Protein AF-R5DSJ3-F1 (afdb_monomer)

Radius of gyration: 22.57 Å; Cα contacts (8 Å, |Δi|>4): 36; chains: 1; bounding box: 57×26×58 Å

Sequence (118 aa):
MKRKKSPEGFRKKLIAIRLTEPEYEHLAELYENARTGNEGLMICDFMRSQLLYENSESSYKNMINELRKIKTELHQALAYSRSINDADAVKNLTAAVDAADKKVAEMKEVISGWQQQF

pLDDT: mean 81.14, std 12.49, range [38.56, 96.5]

Structure (mmCIF, N/CA/C/O backbone):
data_AF-R5DSJ3-F1
#
_entry.id   AF-R5DSJ3-F1
#
loop_
_atom_site.group_PDB
_atom_site.id
_atom_site.type_symbol
_atom_site.label_atom_id
_atom_site.label_alt_id
_atom_site.label_comp_id
_atom_site.label_asym_id
_atom_site.label_entity_id
_atom_site.label_seq_id
_atom_site.pdbx_PDB_ins_code
_atom_site.Cartn_x
_atom_site.Cartn_y
_atom_site.Cartn_z
_atom_site.occupancy
_atom_site.B_iso_or_equiv
_atom_site.auth_seq_id
_atom_site.auth_comp_id
_atom_site.auth_asym_id
_atom_site.auth_atom_id
_atom_site.pdbx_PDB_model_num
ATOM 1 N N . MET A 1 1 ? -30.207 7.483 6.552 1.00 51.94 1 MET A N 1
ATOM 2 C CA . MET A 1 1 ? -29.301 6.935 5.512 1.00 51.94 1 MET A CA 1
ATOM 3 C C . MET A 1 1 ? -29.722 5.518 5.141 1.00 51.94 1 MET A C 1
ATOM 5 O O . MET A 1 1 ? -30.004 4.733 6.037 1.00 51.94 1 MET A O 1
ATOM 9 N N . LYS A 1 2 ? -29.798 5.178 3.846 1.00 53.44 2 LYS A N 1
ATOM 10 C CA . LYS A 1 2 ? -30.070 3.798 3.402 1.00 53.44 2 LYS A CA 1
ATOM 11 C C . LYS A 1 2 ? -28.763 2.998 3.414 1.00 53.44 2 LYS A C 1
ATOM 13 O O . LYS A 1 2 ? -27.773 3.435 2.837 1.00 53.44 2 LYS A O 1
ATOM 18 N N . ARG A 1 3 ? -28.766 1.837 4.076 1.00 56.25 3 ARG A N 1
ATOM 19 C CA . ARG A 1 3 ? -27.624 0.911 4.158 1.00 56.25 3 ARG A CA 1
ATOM 20 C C . ARG A 1 3 ? -27.188 0.493 2.748 1.00 56.25 3 ARG A C 1
ATOM 22 O O . ARG A 1 3 ? -28.008 -0.043 2.001 1.00 56.25 3 ARG A O 1
ATOM 29 N N . LYS A 1 4 ? -25.921 0.718 2.382 1.00 58.59 4 LYS A N 1
ATOM 30 C CA . LYS A 1 4 ? -2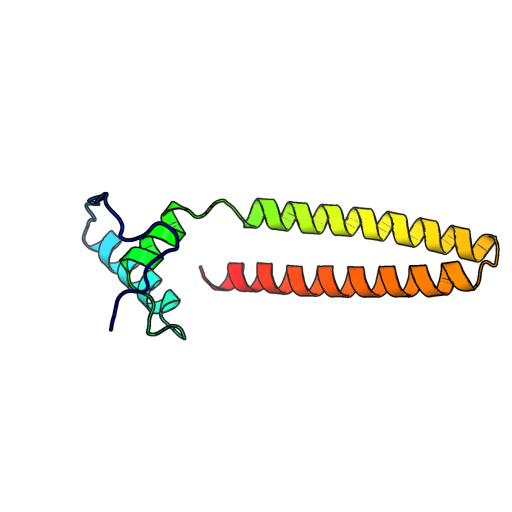5.371 0.194 1.122 1.00 58.59 4 LYS A CA 1
ATOM 31 C C . LYS A 1 4 ? -25.357 -1.336 1.197 1.00 58.59 4 LYS A C 1
ATOM 33 O O . LYS A 1 4 ? -24.847 -1.914 2.154 1.00 58.59 4 LYS A O 1
ATOM 38 N N . LYS A 1 5 ? -25.974 -1.987 0.213 1.00 53.16 5 LYS A N 1
ATOM 39 C CA . LYS A 1 5 ? -26.020 -3.449 0.098 1.00 53.16 5 LYS A CA 1
ATOM 40 C C . LYS A 1 5 ? -24.658 -3.914 -0.426 1.00 53.16 5 LYS A C 1
ATOM 42 O O . LYS A 1 5 ? -24.222 -3.416 -1.461 1.00 53.16 5 LYS A O 1
ATOM 47 N N . SER A 1 6 ? -23.971 -4.811 0.282 1.00 58.09 6 SER A N 1
ATOM 48 C CA . SER A 1 6 ? -22.751 -5.424 -0.255 1.00 58.09 6 SER A CA 1
ATOM 49 C C . SER A 1 6 ? -23.110 -6.381 -1.403 1.00 58.09 6 SER A C 1
ATOM 51 O O . SER A 1 6 ? -24.271 -6.800 -1.490 1.00 58.09 6 SER A O 1
ATOM 53 N N . PRO A 1 7 ? -22.150 -6.761 -2.270 1.00 58.00 7 PRO A N 1
ATOM 54 C CA . PRO A 1 7 ? -22.391 -7.706 -3.368 1.00 58.00 7 PRO A CA 1
ATOM 55 C C . PRO A 1 7 ? -23.032 -9.026 -2.906 1.00 58.00 7 PRO A C 1
ATOM 57 O O . PRO A 1 7 ? -23.857 -9.597 -3.607 1.00 58.00 7 PRO A O 1
ATOM 60 N N . GLU A 1 8 ? -22.735 -9.456 -1.675 1.00 57.12 8 GLU A N 1
ATOM 61 C CA . GLU A 1 8 ? -23.284 -10.670 -1.048 1.00 57.12 8 GLU A CA 1
ATOM 62 C C . GLU A 1 8 ? -24.649 -10.486 -0.346 1.00 57.12 8 GLU A C 1
ATOM 64 O O . GLU A 1 8 ? -25.178 -11.412 0.274 1.00 57.12 8 GLU A O 1
ATOM 69 N N . GLY A 1 9 ? -25.256 -9.299 -0.419 1.00 66.81 9 GLY A N 1
ATOM 70 C CA . GLY A 1 9 ? -26.548 -9.004 0.206 1.00 66.81 9 GLY A CA 1
ATOM 71 C C . GLY A 1 9 ? -26.457 -8.471 1.641 1.00 66.81 9 GLY A C 1
ATOM 72 O O . GLY A 1 9 ? -25.491 -7.822 2.027 1.00 66.81 9 GLY A O 1
ATOM 73 N N . PHE A 1 10 ? -27.517 -8.662 2.434 1.00 66.62 10 PHE A N 1
ATOM 74 C CA . PHE A 1 10 ? -27.535 -8.222 3.835 1.00 66.62 10 PHE A CA 1
ATOM 75 C C . PHE A 1 10 ? -26.822 -9.235 4.732 1.00 66.62 10 PHE A C 1
ATOM 77 O O . PHE A 1 10 ? -26.974 -10.445 4.566 1.00 66.62 10 PHE A O 1
ATOM 84 N N . ARG A 1 11 ? -26.061 -8.733 5.710 1.00 71.56 11 ARG A N 1
ATOM 85 C CA . ARG A 1 11 ? -25.327 -9.562 6.676 1.00 71.56 11 ARG A CA 1
ATOM 86 C C . ARG A 1 11 ? -26.310 -10.404 7.497 1.00 71.56 11 ARG A C 1
ATOM 88 O O . ARG A 1 11 ? -27.238 -9.857 8.083 1.00 71.56 11 ARG A O 1
ATOM 95 N N . LYS A 1 12 ? -26.082 -11.721 7.541 1.00 76.25 12 LYS A N 1
ATOM 96 C CA . LYS A 1 12 ? -26.977 -12.707 8.184 1.00 76.25 12 LYS A CA 1
ATOM 97 C C . LYS A 1 12 ? -26.507 -13.192 9.563 1.00 76.25 12 LYS A C 1
ATOM 99 O O . LYS A 1 12 ? -27.254 -13.887 10.237 1.00 76.25 12 LYS A O 1
ATOM 104 N N . LYS A 1 13 ? -25.273 -12.867 9.969 1.00 78.31 13 LYS A N 1
ATOM 105 C CA . LYS A 1 13 ? -24.672 -13.283 11.248 1.00 78.31 13 LYS A CA 1
ATOM 106 C C . LYS A 1 13 ? -24.382 -12.062 12.119 1.00 78.31 13 LYS A C 1
ATOM 108 O O . LYS A 1 13 ? -23.902 -11.051 11.606 1.00 78.31 13 LYS A O 1
ATOM 113 N N . LEU A 1 14 ? -24.660 -12.184 13.415 1.00 82.31 14 LEU A N 1
ATOM 114 C CA . LEU A 1 14 ? -24.398 -11.168 14.431 1.00 82.31 14 LEU A CA 1
ATOM 115 C C . LEU A 1 14 ? -23.305 -11.682 15.371 1.00 82.31 14 LEU A C 1
ATOM 117 O O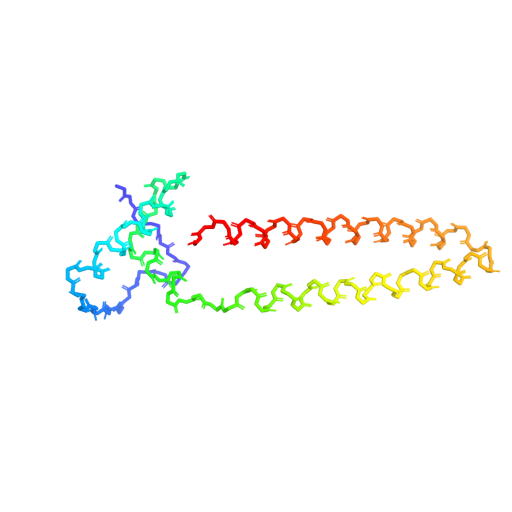 . LEU A 1 14 ? -23.354 -12.832 15.798 1.00 82.31 14 LEU A O 1
ATOM 121 N N . ILE A 1 15 ? -22.317 -10.837 15.656 1.00 81.88 15 ILE A N 1
ATOM 122 C CA . ILE A 1 15 ? -21.243 -11.114 16.613 1.00 81.88 15 ILE A CA 1
ATOM 123 C C . ILE A 1 15 ? -21.393 -10.090 17.730 1.00 81.88 15 ILE A C 1
ATOM 125 O O . ILE A 1 15 ? -21.392 -8.889 17.463 1.00 81.88 15 ILE A O 1
ATOM 129 N N . ALA A 1 16 ? -21.571 -10.568 18.958 1.00 84.62 16 ALA A N 1
ATOM 130 C CA . ALA A 1 16 ? -21.628 -9.724 20.141 1.00 84.62 16 ALA A CA 1
ATOM 131 C C . ALA A 1 16 ? -20.237 -9.649 20.775 1.00 84.62 16 ALA A C 1
ATOM 133 O O . ALA A 1 16 ? -19.593 -10.678 20.973 1.00 84.62 16 ALA A O 1
ATOM 134 N N . ILE A 1 17 ? -19.796 -8.436 21.096 1.00 83.06 17 ILE A N 1
ATOM 135 C CA . ILE A 1 17 ? -18.526 -8.163 21.771 1.00 83.06 17 ILE A CA 1
ATOM 136 C C . ILE A 1 17 ? -18.873 -7.431 23.064 1.00 83.06 17 ILE A C 1
ATOM 138 O O . ILE A 1 17 ? -19.679 -6.501 23.047 1.00 83.06 17 ILE A O 1
ATOM 142 N N . ARG A 1 18 ? -18.314 -7.886 24.185 1.00 91.31 18 ARG A N 1
ATOM 143 C CA . ARG A 1 18 ? -18.422 -7.191 25.471 1.00 91.31 18 ARG A CA 1
ATOM 144 C C . ARG A 1 18 ? -17.157 -6.376 25.660 1.00 91.31 18 ARG A C 1
ATOM 146 O O . ARG A 1 18 ? -16.074 -6.923 25.489 1.00 91.31 18 ARG A O 1
ATOM 153 N N . LEU A 1 19 ? -17.328 -5.108 25.996 1.00 91.12 19 LEU A N 1
ATOM 154 C CA . LEU A 1 19 ? -16.248 -4.171 26.265 1.00 91.12 19 LEU A CA 1
ATOM 155 C C . LEU A 1 19 ? -16.424 -3.642 27.684 1.00 91.12 19 LEU A C 1
ATOM 157 O O . LEU A 1 19 ? -17.553 -3.462 28.152 1.00 91.12 19 LEU A O 1
ATOM 161 N N . THR A 1 20 ? -15.309 -3.414 28.356 1.00 96.50 20 THR A N 1
ATOM 162 C CA . THR A 1 20 ? -15.244 -2.561 29.540 1.00 96.50 20 THR A CA 1
ATOM 163 C C . THR A 1 20 ? -15.417 -1.095 29.136 1.00 96.50 20 THR A C 1
ATOM 165 O O . THR A 1 20 ? -15.336 -0.743 27.959 1.00 96.50 20 THR A O 1
ATOM 168 N N . GLU A 1 21 ? -15.670 -0.229 30.113 1.00 95.12 21 GLU A N 1
ATOM 169 C CA . GLU A 1 21 ? -15.861 1.205 29.873 1.00 95.12 21 GLU A CA 1
ATOM 170 C C . GLU A 1 21 ? -14.640 1.861 29.186 1.00 95.12 21 GLU A C 1
ATOM 172 O O . GLU A 1 21 ? -14.840 2.474 28.137 1.00 95.12 21 GLU A O 1
ATOM 177 N N . PRO A 1 22 ? -13.378 1.617 29.612 1.00 95.75 22 PRO A N 1
ATOM 178 C CA . PRO A 1 22 ? -12.207 2.172 28.922 1.00 95.75 22 PRO A CA 1
ATOM 179 C C . PRO A 1 22 ? -12.021 1.641 27.493 1.00 95.75 22 PRO A C 1
ATOM 181 O O . PRO A 1 22 ? -11.612 2.373 26.594 1.00 95.75 22 PRO A O 1
ATOM 184 N N . GLU A 1 23 ? -12.328 0.363 27.251 1.00 91.88 23 GLU A N 1
ATOM 185 C CA . GLU A 1 23 ? -12.235 -0.230 25.909 1.00 91.88 23 GLU A CA 1
ATOM 186 C C . GLU A 1 23 ? -13.279 0.364 24.957 1.00 91.88 23 GLU A C 1
ATOM 188 O O . GLU A 1 23 ? -13.012 0.538 23.766 1.00 91.88 23 GLU A O 1
ATOM 193 N N . TYR A 1 24 ? -14.469 0.682 25.473 1.00 93.12 24 TYR A N 1
ATOM 194 C CA . TYR A 1 24 ? -15.508 1.348 24.701 1.00 93.12 24 TYR A CA 1
ATOM 195 C C . TYR A 1 24 ? -15.123 2.789 24.354 1.00 93.12 24 TYR A C 1
ATOM 197 O O . TYR A 1 24 ? -15.289 3.192 23.203 1.00 93.12 24 TYR A O 1
ATOM 205 N N . GLU A 1 25 ? -14.590 3.547 25.315 1.00 94.88 25 GLU A N 1
ATOM 206 C CA . GLU A 1 25 ? -14.120 4.918 25.085 1.00 94.88 25 GLU A CA 1
ATOM 207 C C . GLU A 1 25 ? -13.029 4.960 24.012 1.00 94.88 25 GLU A C 1
ATOM 209 O O . GLU A 1 25 ? -13.136 5.718 23.046 1.00 94.88 25 GLU A O 1
ATOM 214 N N . HIS A 1 26 ? -12.039 4.072 24.119 1.00 91.75 26 HIS A N 1
ATOM 215 C CA . HIS A 1 26 ? -10.975 3.972 23.126 1.00 91.75 26 HIS A CA 1
ATOM 216 C C . HIS A 1 26 ? -11.510 3.586 21.737 1.00 91.75 26 HIS A C 1
ATOM 218 O O . HIS A 1 26 ? -11.122 4.169 20.723 1.00 91.75 26 HIS A O 1
ATOM 224 N N . LEU A 1 27 ? -12.456 2.641 21.667 1.00 90.88 27 LEU A N 1
ATOM 225 C CA . LEU A 1 27 ? -13.100 2.280 20.405 1.00 90.88 27 LEU A CA 1
ATOM 226 C C . LEU A 1 27 ? -13.866 3.461 19.786 1.00 90.88 27 LEU A C 1
ATOM 228 O O . LEU A 1 27 ? -13.845 3.631 18.564 1.00 90.88 27 LEU A O 1
ATOM 232 N N . ALA A 1 28 ? -14.561 4.249 20.607 1.00 91.00 28 ALA A N 1
ATOM 233 C CA . ALA A 1 28 ? -15.318 5.408 20.152 1.00 91.00 28 ALA A CA 1
ATOM 234 C C . ALA A 1 28 ? -14.394 6.482 19.559 1.00 91.00 28 ALA A C 1
ATOM 236 O O . ALA A 1 28 ? -14.693 7.011 18.488 1.00 91.00 28 ALA A O 1
ATOM 237 N N . GLU A 1 29 ? -13.251 6.740 20.195 1.00 93.31 29 GLU A N 1
ATOM 238 C CA . GLU A 1 29 ? -12.227 7.658 19.685 1.00 93.31 29 GLU A CA 1
ATOM 239 C 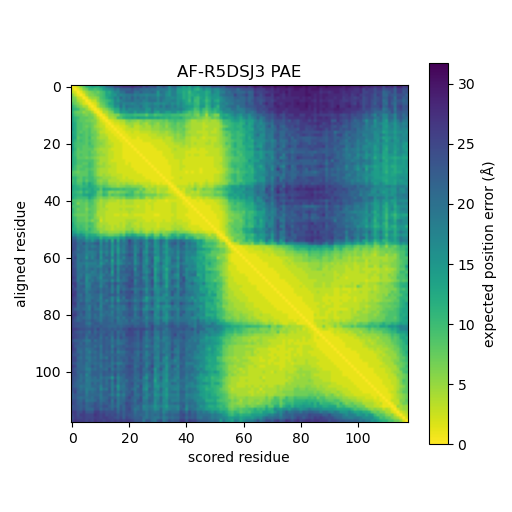C . GLU A 1 29 ? -11.681 7.198 18.323 1.00 93.31 29 GLU A C 1
ATOM 241 O O . GLU A 1 29 ? -11.703 7.958 17.351 1.00 93.31 29 GLU A O 1
ATOM 246 N N . LEU A 1 30 ? -11.277 5.927 18.213 1.00 89.94 30 LEU A N 1
ATOM 247 C CA . LEU A 1 30 ? -10.788 5.352 16.954 1.00 89.94 30 LEU A CA 1
ATOM 248 C C . LEU A 1 30 ? -11.833 5.437 15.832 1.00 89.94 30 LEU A C 1
ATOM 250 O O . LEU A 1 30 ? -11.500 5.716 14.677 1.00 89.94 30 LEU A O 1
ATOM 254 N N . TYR A 1 31 ? -13.104 5.206 16.163 1.00 91.50 31 TYR A N 1
ATOM 255 C CA . TYR A 1 31 ? -14.195 5.306 15.203 1.00 91.50 31 TYR A CA 1
ATOM 256 C C . TYR A 1 31 ? -14.430 6.746 14.731 1.00 91.50 31 TYR A C 1
ATOM 258 O O . TYR A 1 31 ? -14.584 6.957 13.527 1.00 91.50 31 TYR A O 1
ATOM 266 N N . GLU A 1 32 ? -14.435 7.737 15.626 1.00 90.50 32 GLU A N 1
ATOM 267 C CA . GLU A 1 32 ? -14.614 9.142 15.230 1.00 90.50 32 GLU A CA 1
ATOM 268 C C . GLU A 1 32 ? -13.439 9.652 14.387 1.00 90.50 32 GLU A C 1
ATOM 270 O O . GLU A 1 32 ? -13.650 10.316 13.365 1.00 90.50 32 GLU A O 1
ATOM 275 N N . ASN A 1 33 ? -12.212 9.248 14.723 1.00 87.75 33 ASN A N 1
ATOM 276 C CA . ASN A 1 33 ? -11.039 9.534 13.898 1.00 87.75 33 ASN A CA 1
ATOM 277 C C . ASN A 1 33 ? -11.208 8.956 12.482 1.00 87.75 33 ASN A C 1
ATOM 279 O O . ASN A 1 33 ? -11.031 9.670 11.496 1.00 87.75 33 ASN A O 1
ATOM 283 N N . ALA A 1 34 ? -11.654 7.702 12.358 1.00 83.50 34 ALA A N 1
ATOM 284 C CA . ALA A 1 34 ? -11.904 7.065 11.062 1.00 83.50 34 ALA A CA 1
ATOM 285 C C . ALA A 1 34 ? -13.112 7.645 10.297 1.00 83.50 34 ALA A C 1
ATOM 287 O O . ALA A 1 34 ? -13.173 7.561 9.066 1.00 83.50 34 ALA A O 1
ATOM 288 N N . ARG A 1 35 ? -14.092 8.218 11.005 1.00 86.12 35 ARG A N 1
ATOM 289 C CA . ARG A 1 35 ? -15.271 8.870 10.414 1.00 86.12 35 ARG A CA 1
ATOM 290 C C . ARG A 1 35 ? -14.949 10.261 9.868 1.00 86.12 35 ARG A C 1
ATOM 292 O O . ARG A 1 35 ? -15.694 10.771 9.028 1.00 86.12 35 ARG A O 1
ATOM 299 N N . THR A 1 36 ? -13.846 10.868 10.299 1.00 83.31 36 THR A N 1
ATOM 300 C CA . THR A 1 36 ? -13.404 12.180 9.816 1.00 83.31 36 THR A CA 1
ATOM 301 C C . THR A 1 36 ? -13.146 12.123 8.305 1.00 83.31 36 THR A C 1
ATOM 303 O O . THR A 1 36 ? -12.303 11.373 7.825 1.00 83.31 36 THR A O 1
ATOM 306 N N . GLY A 1 37 ? -13.925 12.881 7.524 1.00 74.81 37 GLY A N 1
ATOM 307 C CA . GLY A 1 37 ? -13.893 12.839 6.053 1.00 74.81 37 GLY A CA 1
ATOM 308 C C . GLY A 1 37 ? -14.732 11.723 5.406 1.00 74.81 37 GLY A C 1
ATOM 309 O O . GLY A 1 37 ? -14.791 11.641 4.180 1.00 74.81 37 GLY A O 1
ATOM 310 N N . ASN A 1 38 ? -15.425 10.891 6.195 1.00 77.69 38 ASN A N 1
ATOM 311 C CA . ASN A 1 38 ? -16.328 9.838 5.725 1.00 77.69 38 ASN A CA 1
ATOM 312 C C . ASN A 1 38 ? -17.595 9.750 6.597 1.00 77.69 38 ASN A C 1
ATOM 314 O O . ASN A 1 38 ? -17.822 8.780 7.322 1.00 77.69 38 ASN A O 1
ATOM 318 N N . GLU A 1 39 ? -18.4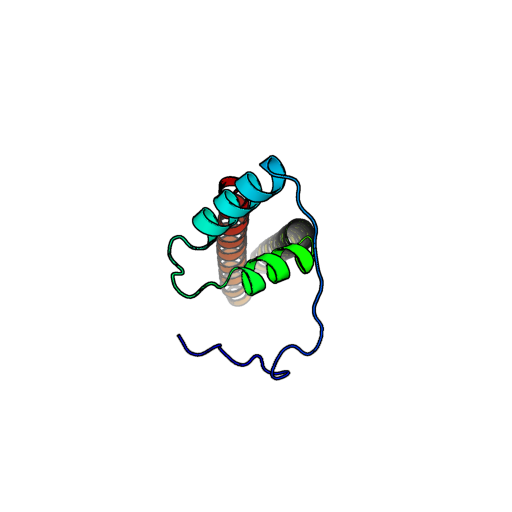67 10.757 6.488 1.00 78.44 39 GLU A N 1
ATOM 319 C CA . GLU A 1 39 ? -19.699 10.873 7.291 1.00 78.44 39 GLU A CA 1
ATOM 320 C C . GLU A 1 39 ? -20.673 9.686 7.148 1.00 78.44 39 GLU A C 1
ATOM 322 O O . GLU A 1 39 ? -21.559 9.504 7.982 1.00 78.44 39 GLU A O 1
ATOM 327 N N . GLY A 1 40 ? -20.529 8.872 6.097 1.00 81.25 40 GLY A N 1
ATOM 328 C CA . GLY A 1 40 ? -21.347 7.682 5.853 1.00 81.25 40 GLY A CA 1
ATOM 329 C C . GLY A 1 40 ? -20.799 6.380 6.434 1.00 81.25 40 GLY A C 1
ATOM 330 O O . GLY A 1 40 ? -21.442 5.340 6.253 1.00 81.25 40 GLY A O 1
ATOM 331 N N . LEU A 1 41 ? -19.634 6.404 7.087 1.00 83.06 41 LEU A N 1
ATOM 332 C CA . LEU A 1 41 ? -19.056 5.227 7.729 1.00 83.06 41 LEU A CA 1
ATOM 333 C C . LEU A 1 41 ? -19.925 4.813 8.921 1.00 83.06 41 LEU A C 1
ATOM 335 O O . LEU A 1 41 ? -20.160 5.603 9.825 1.00 83.06 41 LEU A O 1
ATOM 339 N N . MET A 1 42 ? -20.408 3.570 8.928 1.00 86.56 42 MET A N 1
ATOM 340 C CA . MET A 1 42 ? -21.112 3.000 10.079 1.00 86.56 42 MET A CA 1
ATOM 341 C C . MET A 1 42 ? -20.126 2.263 10.988 1.00 86.56 42 MET A C 1
ATOM 343 O O . MET A 1 42 ? -19.252 1.546 10.498 1.00 86.56 42 MET A O 1
ATOM 347 N N . ILE A 1 43 ? -20.343 2.312 12.305 1.00 86.12 43 ILE A N 1
ATOM 348 C CA . ILE A 1 43 ? -19.515 1.594 13.294 1.00 86.12 43 ILE A CA 1
ATOM 349 C C . ILE A 1 43 ? -19.389 0.092 12.999 1.00 86.12 43 ILE A C 1
ATOM 351 O O . ILE A 1 43 ? -18.328 -0.498 13.162 1.00 86.12 43 ILE A O 1
ATOM 355 N N . CYS A 1 44 ? -20.440 -0.543 12.468 1.00 82.50 44 CYS A N 1
ATOM 356 C CA . CYS A 1 44 ? -20.391 -1.959 12.100 1.00 82.50 44 CYS A CA 1
ATOM 357 C C . CYS A 1 44 ? -19.487 -2.255 10.894 1.00 82.50 44 CYS A C 1
ATOM 359 O O . CYS A 1 44 ? -19.073 -3.399 10.709 1.00 82.50 44 CYS A O 1
ATOM 361 N N . ASP A 1 45 ? -19.252 -1.269 10.031 1.00 80.81 45 ASP A N 1
ATOM 362 C CA . ASP A 1 45 ? -18.349 -1.396 8.886 1.00 80.81 45 ASP A CA 1
ATOM 363 C C . ASP A 1 45 ? -16.909 -1.157 9.321 1.00 80.81 45 ASP A C 1
ATOM 365 O O . ASP A 1 45 ? -16.043 -1.947 8.956 1.00 80.81 45 ASP A O 1
ATOM 369 N N . PHE A 1 46 ? -16.694 -0.164 10.186 1.00 86.31 46 PHE A N 1
ATOM 370 C CA . PHE A 1 46 ? -15.419 0.073 10.857 1.00 86.31 46 PHE A CA 1
ATOM 371 C C . PHE A 1 46 ? -14.950 -1.154 11.656 1.00 86.31 46 PHE A C 1
ATOM 373 O O . PHE A 1 46 ? -13.881 -1.694 11.399 1.00 86.31 46 PHE A O 1
ATOM 380 N N . MET A 1 47 ? -15.783 -1.691 12.552 1.00 85.94 47 MET A N 1
ATOM 381 C CA . MET A 1 47 ? -15.440 -2.891 13.333 1.00 85.94 47 MET A CA 1
ATOM 382 C C . MET A 1 47 ? -15.077 -4.078 12.440 1.00 85.94 47 MET A C 1
ATOM 384 O O . MET A 1 47 ? -14.162 -4.844 12.731 1.00 85.94 47 MET A O 1
ATOM 388 N N . ARG A 1 48 ? -15.786 -4.231 11.318 1.00 79.81 48 ARG A N 1
ATOM 389 C CA . ARG A 1 48 ? -15.499 -5.294 10.359 1.00 79.81 48 ARG A CA 1
ATOM 390 C C . ARG A 1 48 ? -14.166 -5.070 9.650 1.00 79.81 48 ARG A C 1
ATOM 392 O O . ARG A 1 48 ? -13.470 -6.056 9.440 1.00 79.81 48 ARG A O 1
ATOM 399 N N . SER A 1 49 ? -13.822 -3.839 9.268 1.00 77.56 49 SER A N 1
ATOM 400 C CA . SER A 1 49 ? -12.529 -3.568 8.632 1.00 77.56 49 SER A CA 1
ATOM 401 C C . SER A 1 49 ? -11.371 -3.844 9.579 1.00 77.56 49 SER A C 1
ATOM 403 O O . SER A 1 49 ? -10.374 -4.373 9.120 1.00 77.56 49 SER A O 1
ATOM 405 N N . GLN A 1 50 ? -11.526 -3.567 10.879 1.00 79.94 50 GLN A N 1
ATOM 406 C CA . GLN A 1 50 ? -10.511 -3.906 11.882 1.00 79.94 50 GLN A CA 1
ATOM 407 C C . GLN A 1 50 ? -10.380 -5.426 12.079 1.00 79.94 50 GLN A C 1
ATOM 409 O O . GLN A 1 50 ? -9.278 -5.956 12.120 1.00 79.94 50 GLN A O 1
ATOM 414 N N . LEU A 1 51 ? -11.499 -6.160 12.137 1.00 77.31 51 LEU A N 1
ATOM 415 C CA . LEU A 1 51 ? -11.487 -7.624 12.301 1.00 77.31 51 LEU A CA 1
ATOM 416 C C . LEU A 1 51 ? -10.994 -8.382 11.061 1.00 77.31 51 LEU A C 1
ATOM 418 O O . LEU A 1 51 ? -10.455 -9.477 11.182 1.00 77.31 51 LEU A O 1
ATOM 422 N N . LEU A 1 52 ? -11.238 -7.830 9.872 1.00 71.12 52 LEU A N 1
ATOM 423 C CA . LEU A 1 52 ? -10.770 -8.367 8.593 1.00 71.12 52 LEU A CA 1
ATOM 424 C C . LEU A 1 52 ? -9.487 -7.684 8.121 1.00 71.12 52 LEU A C 1
ATOM 426 O O . LEU A 1 52 ? -9.121 -7.837 6.955 1.00 71.12 52 LEU A O 1
ATOM 430 N N . TYR A 1 53 ? -8.837 -6.909 8.990 1.00 65.25 53 TYR A N 1
ATOM 431 C CA . TYR A 1 53 ? -7.556 -6.307 8.682 1.00 65.25 53 TYR A CA 1
ATOM 432 C C . TYR A 1 53 ? -6.524 -7.429 8.577 1.00 65.25 53 TYR A C 1
ATOM 434 O O . TYR A 1 53 ? -5.919 -7.859 9.557 1.00 65.25 53 TYR A O 1
ATOM 442 N N . GLU A 1 54 ? -6.345 -7.954 7.370 1.00 61.88 54 GLU A N 1
ATOM 443 C CA . GLU A 1 54 ? -5.130 -8.678 7.039 1.00 61.88 54 GLU A CA 1
ATOM 444 C C . GLU A 1 54 ? -3.980 -7.681 7.134 1.00 61.88 54 GLU A C 1
ATOM 446 O O . GLU A 1 54 ? -4.148 -6.525 6.745 1.00 61.88 54 GLU A O 1
ATOM 451 N N . ASN A 1 55 ? -2.838 -8.116 7.676 1.00 63.84 55 ASN A N 1
ATOM 452 C CA . ASN A 1 55 ? -1.656 -7.283 7.890 1.00 63.84 55 ASN A CA 1
ATOM 453 C C . ASN A 1 55 ? -1.081 -6.812 6.540 1.00 63.84 55 ASN A C 1
ATOM 455 O O . ASN A 1 55 ? -0.086 -7.331 6.021 1.00 63.84 55 ASN A O 1
ATOM 459 N N . SER A 1 56 ? -1.767 -5.836 5.953 1.00 64.81 56 SER A N 1
ATOM 460 C CA . SER A 1 56 ? -1.512 -5.250 4.650 1.00 64.81 56 SER A CA 1
ATOM 461 C C . SER A 1 56 ? -0.152 -4.581 4.653 1.00 64.81 56 SER A C 1
ATOM 463 O O . SER A 1 56 ? 0.505 -4.572 3.625 1.00 64.81 56 SER A O 1
ATOM 465 N N . GLU A 1 57 ? 0.344 -4.138 5.808 1.00 68.56 57 GLU A N 1
ATOM 466 C CA . GLU A 1 57 ? 1.682 -3.585 5.948 1.00 68.56 57 GLU A CA 1
ATOM 467 C C . GLU A 1 57 ? 2.764 -4.596 5.540 1.00 68.56 57 GLU A C 1
ATOM 469 O O . GLU A 1 57 ? 3.674 -4.247 4.790 1.00 68.56 57 GLU A O 1
ATOM 474 N N . SER A 1 58 ? 2.660 -5.863 5.961 1.00 73.94 58 SER A N 1
ATOM 475 C CA . SER A 1 58 ? 3.603 -6.911 5.537 1.00 73.94 58 SER A CA 1
ATOM 476 C C . SER A 1 58 ? 3.512 -7.166 4.029 1.00 73.94 58 SER A C 1
ATOM 478 O O . SER A 1 58 ? 4.536 -7.215 3.344 1.00 73.94 58 SER A O 1
ATOM 480 N N . SER A 1 59 ? 2.291 -7.240 3.494 1.00 73.94 59 SER A N 1
ATOM 481 C CA . SER A 1 59 ? 2.046 -7.424 2.058 1.00 73.94 59 SER A CA 1
ATOM 482 C C . SER A 1 59 ? 2.582 -6.250 1.222 1.00 73.94 59 SER A C 1
ATOM 484 O O . SER A 1 59 ? 3.283 -6.452 0.232 1.00 73.94 59 SER A O 1
ATOM 486 N N . TYR A 1 60 ? 2.363 -5.012 1.667 1.00 76.69 60 TYR A N 1
ATOM 487 C CA . TYR A 1 60 ? 2.857 -3.793 1.026 1.00 76.69 60 TYR A CA 1
ATOM 488 C C . TYR A 1 60 ? 4.378 -3.665 1.127 1.00 76.69 60 TYR A C 1
ATOM 490 O O . TYR A 1 60 ? 5.026 -3.318 0.137 1.00 76.69 60 TYR A O 1
ATOM 498 N N . LYS A 1 61 ? 4.981 -3.998 2.277 1.00 80.06 61 LYS A N 1
ATOM 499 C CA . LYS A 1 61 ? 6.445 -4.075 2.424 1.00 80.06 61 LYS A CA 1
ATOM 500 C C . LYS A 1 61 ? 7.041 -5.096 1.454 1.00 80.06 61 LYS A C 1
ATOM 502 O O . LYS A 1 61 ? 8.057 -4.805 0.821 1.00 80.06 61 LYS A O 1
ATOM 507 N N . ASN A 1 62 ? 6.391 -6.248 1.284 1.00 83.75 62 ASN A N 1
ATOM 508 C CA . ASN A 1 62 ? 6.805 -7.255 0.309 1.00 83.75 62 ASN A CA 1
ATOM 509 C C . ASN A 1 62 ? 6.688 -6.734 -1.129 1.00 83.75 62 ASN A C 1
ATOM 511 O O . ASN A 1 62 ? 7.652 -6.848 -1.880 1.00 83.75 62 ASN A O 1
ATOM 515 N N . MET A 1 63 ? 5.585 -6.075 -1.498 1.00 81.94 63 MET A N 1
ATOM 516 C CA . MET A 1 63 ? 5.440 -5.464 -2.828 1.00 81.94 63 MET A CA 1
ATOM 517 C C . MET A 1 63 ? 6.504 -4.392 -3.107 1.00 81.94 63 MET A C 1
ATOM 519 O O . MET A 1 63 ? 7.055 -4.353 -4.205 1.00 81.94 63 MET A O 1
ATOM 523 N N . ILE A 1 64 ? 6.851 -3.552 -2.124 1.00 84.06 64 ILE A N 1
ATOM 524 C CA . ILE A 1 64 ? 7.943 -2.574 -2.272 1.00 84.06 64 ILE A CA 1
ATOM 525 C C . ILE A 1 64 ? 9.282 -3.281 -2.501 1.00 84.06 64 ILE A C 1
ATOM 527 O O . ILE A 1 64 ? 10.088 -2.823 -3.313 1.00 84.06 64 ILE A O 1
ATOM 531 N N . ASN A 1 65 ? 9.542 -4.384 -1.797 1.00 87.56 65 ASN A N 1
ATOM 532 C CA . ASN A 1 65 ? 10.766 -5.156 -1.988 1.00 87.56 65 ASN A CA 1
ATOM 533 C C . ASN A 1 65 ? 10.823 -5.806 -3.377 1.00 87.56 65 ASN A C 1
ATOM 535 O O . ASN A 1 65 ? 11.873 -5.746 -4.014 1.00 87.56 65 ASN A O 1
ATOM 539 N N . GLU A 1 66 ? 9.715 -6.354 -3.878 1.00 88.69 66 GLU A N 1
ATOM 540 C CA . GLU A 1 66 ? 9.636 -6.874 -5.250 1.00 88.69 66 GLU A CA 1
ATOM 541 C C . GLU A 1 66 ? 9.851 -5.764 -6.292 1.00 88.69 66 GLU A C 1
ATOM 543 O O . GLU A 1 66 ? 10.667 -5.920 -7.199 1.00 88.69 66 GLU A O 1
ATOM 548 N N . LEU A 1 67 ? 9.236 -4.588 -6.117 1.00 87.62 67 LEU A N 1
ATOM 549 C CA . LEU A 1 67 ? 9.475 -3.435 -6.995 1.00 87.62 67 LEU A CA 1
ATOM 550 C C . LEU A 1 67 ? 10.941 -2.979 -6.991 1.00 87.62 67 LEU A C 1
ATOM 552 O O . LEU A 1 67 ? 11.471 -2.602 -8.036 1.00 87.62 67 LEU A O 1
ATOM 556 N N . ARG A 1 68 ? 11.625 -3.040 -5.840 1.00 86.12 68 ARG A N 1
ATOM 557 C CA . ARG A 1 68 ? 13.066 -2.748 -5.756 1.00 86.12 68 ARG A CA 1
ATOM 558 C C . ARG A 1 68 ? 13.901 -3.755 -6.545 1.00 86.12 68 ARG A C 1
ATOM 560 O O . ARG A 1 68 ? 14.831 -3.326 -7.222 1.00 86.12 68 ARG A O 1
ATOM 567 N N . LYS A 1 69 ? 13.569 -5.051 -6.493 1.00 91.50 69 LYS A N 1
ATOM 568 C CA . LYS A 1 69 ? 14.255 -6.086 -7.289 1.00 91.50 69 LYS A CA 1
ATOM 569 C C . LYS A 1 69 ? 14.084 -5.829 -8.785 1.00 91.50 69 LYS A C 1
ATOM 571 O O . LYS A 1 69 ? 15.082 -5.736 -9.495 1.00 91.50 69 LYS A O 1
ATOM 576 N N . ILE A 1 70 ? 12.846 -5.591 -9.229 1.00 88.44 70 ILE A N 1
ATOM 577 C CA . ILE A 1 70 ? 12.533 -5.260 -10.629 1.00 88.44 70 ILE A CA 1
ATOM 578 C C . ILE A 1 70 ? 13.317 -4.021 -11.074 1.00 88.44 70 ILE A C 1
ATOM 580 O O . ILE A 1 70 ? 13.918 -4.016 -12.145 1.00 88.44 70 ILE A O 1
ATOM 584 N N . LYS A 1 71 ? 13.383 -2.977 -10.239 1.00 86.25 71 LYS A N 1
ATOM 585 C CA . LYS A 1 71 ? 14.190 -1.783 -10.524 1.00 86.25 71 LYS A CA 1
ATOM 586 C C . LYS A 1 71 ? 15.674 -2.126 -10.719 1.00 86.25 71 LYS A C 1
ATOM 588 O O . LYS A 1 71 ? 16.300 -1.610 -11.645 1.00 86.25 71 LYS A O 1
ATOM 593 N N . THR A 1 72 ? 16.249 -2.969 -9.861 1.00 90.19 72 THR A N 1
ATOM 594 C CA . THR A 1 72 ? 17.648 -3.406 -9.995 1.00 90.19 72 THR A CA 1
ATOM 595 C C . THR A 1 72 ? 17.881 -4.139 -11.316 1.00 90.19 72 THR A C 1
ATOM 597 O O . THR A 1 72 ? 18.849 -3.828 -12.011 1.00 90.19 72 THR A O 1
ATOM 600 N N . GLU A 1 73 ? 16.982 -5.044 -11.696 1.00 92.38 73 GLU A N 1
ATOM 601 C CA . GLU A 1 73 ? 17.050 -5.769 -12.971 1.00 92.38 73 GLU A CA 1
ATOM 602 C C . GLU A 1 73 ? 16.921 -4.824 -14.177 1.00 92.38 73 GLU A C 1
ATOM 604 O O . GLU A 1 73 ? 17.713 -4.908 -15.116 1.00 92.38 73 GLU A O 1
ATOM 609 N N . LEU A 1 74 ? 16.002 -3.852 -14.127 1.00 89.69 74 LEU A N 1
ATOM 610 C CA . LEU A 1 74 ? 15.850 -2.833 -15.173 1.00 89.69 74 LEU A CA 1
ATOM 611 C C . LEU A 1 74 ? 17.106 -1.966 -15.329 1.00 89.69 74 LEU A C 1
ATOM 613 O O . LEU A 1 74 ? 17.516 -1.672 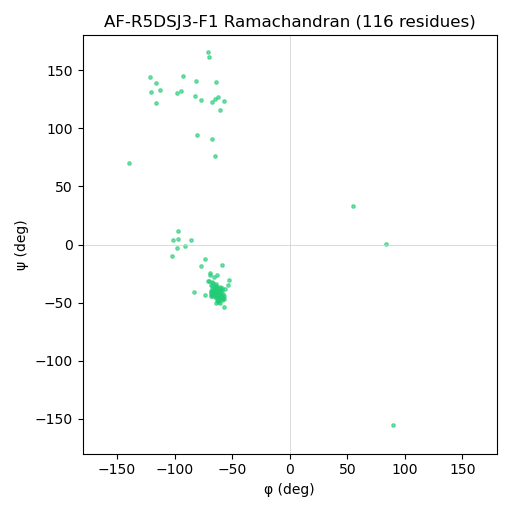-16.452 1.00 89.69 74 LEU A O 1
ATOM 617 N N . HIS A 1 75 ? 17.759 -1.583 -14.227 1.00 89.56 75 HIS A N 1
ATOM 618 C CA . HIS A 1 75 ? 19.026 -0.850 -14.289 1.00 89.56 75 HIS A CA 1
ATOM 619 C C . HIS A 1 75 ? 20.156 -1.676 -14.910 1.00 89.56 75 HIS A C 1
ATOM 621 O O . HIS A 1 75 ? 20.949 -1.132 -15.682 1.00 89.56 75 HIS A O 1
ATOM 627 N N . GLN A 1 76 ? 20.227 -2.974 -14.607 1.00 92.00 76 GLN A N 1
ATOM 628 C CA . GLN A 1 76 ? 21.199 -3.880 -15.225 1.00 92.00 76 GLN A CA 1
ATOM 629 C C . GLN A 1 76 ? 20.935 -4.029 -16.730 1.00 92.00 76 GLN A C 1
ATOM 631 O O . GLN A 1 76 ? 21.861 -3.881 -17.532 1.00 92.00 76 GLN A O 1
ATOM 636 N N . ALA A 1 77 ? 19.675 -4.223 -17.128 1.00 89.75 77 ALA A N 1
ATOM 637 C CA . ALA A 1 77 ? 19.272 -4.287 -18.532 1.00 89.75 77 ALA A CA 1
ATOM 638 C C . ALA A 1 77 ? 19.579 -2.979 -19.283 1.00 89.75 77 ALA A C 1
ATOM 640 O O . ALA A 1 77 ? 20.037 -3.007 -20.428 1.00 89.75 77 ALA A O 1
ATOM 641 N N . LEU A 1 78 ? 19.385 -1.825 -18.637 1.00 90.25 78 LEU A N 1
ATOM 642 C CA . LEU A 1 78 ? 19.704 -0.517 -19.208 1.00 90.25 78 LEU A CA 1
ATOM 643 C C . LEU A 1 78 ? 21.215 -0.344 -19.413 1.00 90.25 78 LEU A C 1
ATOM 645 O O . LEU A 1 78 ? 21.638 0.139 -20.463 1.00 90.25 78 LEU A O 1
ATOM 649 N N . ALA A 1 79 ? 22.033 -0.749 -18.437 1.00 90.62 79 ALA A N 1
ATOM 650 C CA . ALA A 1 79 ? 23.491 -0.709 -18.553 1.00 90.62 79 ALA A CA 1
ATOM 651 C C . ALA A 1 79 ? 23.988 -1.592 -19.708 1.00 90.62 79 ALA A C 1
ATOM 653 O O . ALA A 1 79 ? 24.824 -1.157 -20.502 1.00 90.62 79 ALA A O 1
ATOM 654 N N . TYR A 1 80 ? 23.416 -2.790 -19.848 1.00 92.56 80 TYR A N 1
ATOM 655 C CA . TYR A 1 80 ? 23.704 -3.676 -20.971 1.00 92.56 80 TYR A CA 1
ATOM 656 C C . TYR A 1 80 ? 23.284 -3.057 -22.310 1.00 92.56 80 TYR A C 1
ATOM 658 O O . TYR A 1 80 ? 24.101 -2.977 -23.225 1.00 92.56 80 TYR A O 1
ATOM 666 N N . SER A 1 81 ? 22.065 -2.520 -22.404 1.00 91.19 81 SER A N 1
ATOM 667 C CA . SER A 1 81 ? 21.547 -1.880 -23.624 1.00 91.19 81 SER A CA 1
ATOM 668 C C . SER A 1 81 ? 22.421 -0.705 -24.077 1.00 91.19 81 SER A C 1
ATOM 670 O O . SER A 1 81 ? 22.682 -0.538 -25.266 1.00 91.19 81 SER A O 1
ATOM 672 N N . ARG A 1 82 ? 22.962 0.066 -23.122 1.00 89.12 82 ARG A N 1
ATOM 673 C CA . ARG A 1 82 ? 23.955 1.117 -23.400 1.00 89.12 82 ARG A CA 1
ATOM 674 C C . ARG A 1 82 ? 25.266 0.553 -23.948 1.00 89.12 82 ARG A C 1
ATOM 676 O O . ARG A 1 82 ? 25.823 1.143 -24.863 1.00 89.12 82 ARG A O 1
ATOM 683 N N . SER A 1 83 ? 25.747 -0.578 -23.427 1.00 92.31 83 SER A N 1
ATOM 684 C CA . SER A 1 83 ? 26.986 -1.208 -23.916 1.00 92.31 83 SER A CA 1
ATOM 685 C C . SER A 1 83 ? 26.883 -1.723 -25.354 1.00 92.31 83 SER A C 1
ATOM 687 O O . SER A 1 83 ? 27.885 -1.732 -26.065 1.00 92.31 83 SER A O 1
ATOM 689 N N . ILE A 1 84 ? 25.677 -2.095 -25.795 1.00 93.94 84 ILE A N 1
ATOM 690 C CA . ILE A 1 84 ? 25.410 -2.557 -27.165 1.00 93.94 84 ILE A CA 1
ATOM 691 C C . ILE A 1 84 ? 24.864 -1.449 -28.084 1.00 93.94 84 ILE A C 1
ATOM 693 O O . ILE A 1 84 ? 24.543 -1.726 -29.235 1.00 93.94 84 ILE A O 1
ATOM 697 N N . ASN A 1 85 ? 24.780 -0.202 -27.600 1.00 91.19 85 ASN A N 1
ATOM 698 C CA . ASN A 1 85 ? 24.237 0.961 -28.317 1.00 91.19 85 ASN A CA 1
ATOM 699 C C . ASN A 1 85 ? 22.805 0.774 -28.867 1.00 91.19 85 ASN A C 1
ATOM 701 O O . ASN A 1 85 ? 22.454 1.347 -29.899 1.00 91.19 85 ASN A O 1
ATOM 705 N N . ASP A 1 86 ? 21.958 0.013 -28.171 1.00 91.69 86 ASP A N 1
ATOM 706 C CA . ASP A 1 86 ? 20.547 -0.142 -28.539 1.00 91.69 86 ASP A CA 1
ATOM 707 C C . ASP A 1 86 ? 19.733 1.069 -28.050 1.00 91.69 86 ASP A C 1
ATOM 709 O O . ASP A 1 86 ? 19.311 1.149 -26.892 1.00 91.69 86 ASP A O 1
ATOM 713 N N . ALA A 1 87 ? 19.551 2.052 -28.933 1.00 89.19 87 ALA A N 1
ATOM 714 C CA . ALA A 1 87 ? 18.893 3.316 -28.610 1.00 89.19 87 ALA A CA 1
ATOM 715 C C . ALA A 1 87 ? 17.412 3.151 -28.215 1.00 89.19 87 ALA A C 1
ATOM 717 O O . ALA A 1 87 ? 16.933 3.860 -27.322 1.00 89.19 87 ALA A O 1
ATOM 718 N N . ASP A 1 88 ? 16.700 2.206 -28.834 1.00 90.44 88 ASP A N 1
ATOM 719 C CA . ASP A 1 88 ? 15.284 1.961 -28.552 1.00 90.44 88 ASP A CA 1
ATOM 720 C C . ASP A 1 88 ? 15.114 1.258 -27.204 1.00 90.44 88 ASP A C 1
ATOM 722 O O . ASP A 1 88 ? 14.285 1.675 -26.383 1.00 90.44 88 ASP A O 1
ATOM 726 N N . ALA A 1 89 ?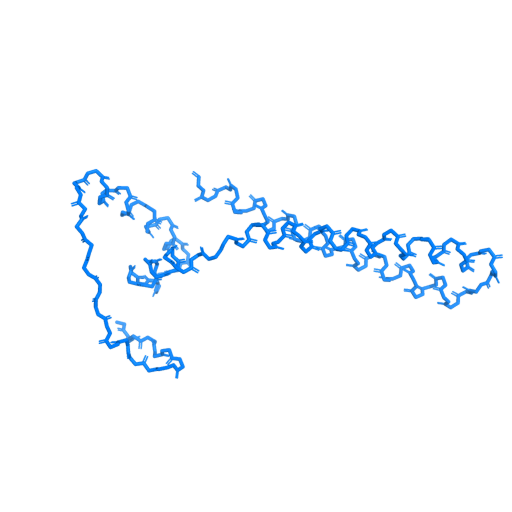 15.948 0.254 -26.915 1.00 86.50 89 ALA A N 1
ATOM 727 C CA . ALA A 1 89 ? 15.965 -0.392 -25.606 1.00 86.50 89 ALA A CA 1
ATOM 728 C C . ALA A 1 89 ? 16.337 0.599 -24.496 1.00 86.50 89 ALA A C 1
ATOM 730 O O . ALA A 1 89 ? 15.672 0.630 -23.459 1.00 86.50 89 ALA A O 1
ATOM 731 N N . VAL A 1 90 ? 17.333 1.466 -24.717 1.00 89.81 90 VAL A N 1
ATOM 732 C CA . VAL A 1 90 ? 17.721 2.503 -23.746 1.00 89.81 90 VAL A CA 1
ATOM 733 C C . VAL A 1 90 ? 16.557 3.443 -23.438 1.00 89.81 90 VAL A C 1
ATOM 735 O O . VAL A 1 90 ? 16.293 3.717 -22.264 1.00 89.81 90 VAL A O 1
ATOM 738 N N . LYS A 1 91 ? 15.833 3.911 -24.458 1.00 91.81 91 LYS A N 1
ATOM 739 C CA . LYS A 1 91 ? 14.667 4.786 -24.274 1.00 91.81 91 LYS A CA 1
ATOM 740 C C . LYS A 1 91 ? 13.557 4.092 -23.480 1.00 91.81 91 LYS A C 1
ATOM 742 O O . LYS A 1 91 ? 13.056 4.657 -22.507 1.00 91.81 91 LYS A O 1
ATOM 747 N N . ASN A 1 92 ? 13.201 2.867 -23.864 1.00 90.38 92 ASN A N 1
ATOM 748 C CA . ASN A 1 92 ? 12.108 2.121 -23.240 1.00 90.38 92 ASN A CA 1
ATOM 749 C C . ASN A 1 92 ? 12.431 1.722 -21.792 1.00 90.38 92 ASN A C 1
ATOM 751 O O . ASN A 1 92 ? 11.594 1.886 -20.903 1.00 90.38 92 ASN A O 1
ATOM 755 N N . LEU A 1 93 ? 13.655 1.257 -21.530 1.00 90.81 93 LEU A N 1
ATOM 756 C CA . LEU A 1 93 ? 14.094 0.880 -20.185 1.00 90.81 93 LEU A CA 1
ATOM 757 C C . LEU A 1 93 ? 14.228 2.092 -19.262 1.00 90.81 93 LEU A C 1
ATOM 759 O O . LEU A 1 93 ? 13.896 1.985 -18.086 1.00 90.81 93 LEU A O 1
ATOM 763 N N . THR A 1 94 ? 14.647 3.252 -19.779 1.00 90.56 94 THR A N 1
ATOM 764 C CA . THR A 1 94 ? 14.674 4.495 -18.987 1.00 90.56 94 THR A CA 1
ATOM 765 C C . THR A 1 94 ? 13.264 4.870 -18.523 1.00 90.56 94 THR A C 1
ATOM 767 O O . THR A 1 94 ? 13.049 5.074 -17.332 1.00 90.56 94 THR A O 1
ATOM 770 N N . ALA A 1 95 ? 12.275 4.840 -19.424 1.00 91.69 95 ALA A N 1
ATOM 771 C CA . ALA A 1 95 ? 10.882 5.104 -19.060 1.00 91.69 95 ALA A CA 1
ATOM 772 C C . ALA A 1 95 ? 10.327 4.089 -18.039 1.00 91.69 95 ALA A C 1
ATOM 774 O O . ALA A 1 95 ? 9.572 4.460 -17.139 1.00 91.69 95 ALA A O 1
ATOM 775 N N . ALA A 1 96 ? 10.712 2.812 -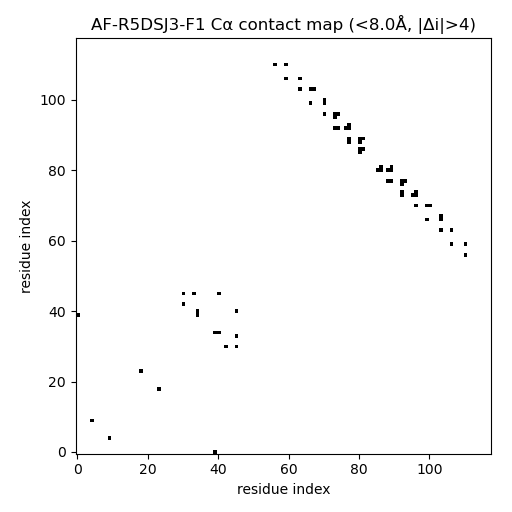18.153 1.00 88.88 96 ALA A N 1
ATOM 776 C CA . ALA A 1 96 ? 10.312 1.773 -17.204 1.00 88.88 96 ALA A CA 1
ATOM 777 C C . ALA A 1 96 ? 10.915 1.991 -15.804 1.00 88.88 96 ALA A C 1
ATOM 779 O O . ALA A 1 96 ? 10.216 1.819 -14.803 1.00 88.88 96 ALA A O 1
ATOM 780 N N . VAL A 1 97 ? 12.184 2.407 -15.726 1.00 90.06 97 VAL A N 1
ATOM 781 C CA . VAL A 1 97 ? 12.848 2.771 -14.463 1.00 90.06 97 VAL A CA 1
ATOM 782 C C . VAL A 1 97 ? 12.150 3.963 -13.808 1.00 90.06 97 VAL A C 1
ATOM 784 O O . VAL A 1 97 ? 11.805 3.882 -12.630 1.00 90.06 97 VAL A O 1
ATOM 787 N N . ASP A 1 98 ? 11.870 5.024 -14.567 1.00 90.12 98 ASP A N 1
ATOM 788 C CA . ASP A 1 98 ? 11.208 6.227 -14.044 1.00 90.12 98 ASP A CA 1
ATOM 789 C C . ASP A 1 98 ? 9.797 5.914 -13.514 1.00 90.12 98 ASP A C 1
ATOM 791 O O . ASP A 1 98 ? 9.388 6.390 -12.449 1.00 90.12 98 ASP A O 1
ATOM 795 N N . ALA A 1 99 ? 9.050 5.061 -14.223 1.00 88.81 99 ALA A N 1
ATOM 796 C CA . ALA A 1 99 ? 7.734 4.602 -13.787 1.00 88.81 99 ALA A CA 1
ATOM 797 C C . ALA A 1 99 ? 7.807 3.768 -12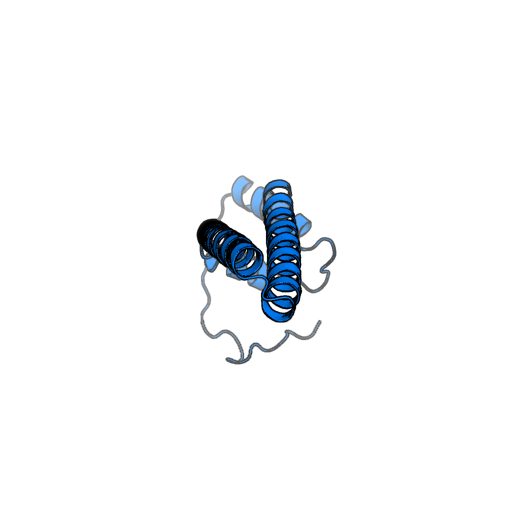.496 1.00 88.81 99 ALA A C 1
ATOM 799 O O . ALA A 1 99 ? 6.980 3.949 -11.595 1.00 88.81 99 ALA A O 1
ATOM 800 N N . ALA A 1 100 ? 8.801 2.881 -12.386 1.00 85.06 100 ALA A N 1
ATOM 801 C CA . ALA A 1 100 ? 9.036 2.099 -11.176 1.00 85.06 100 ALA A CA 1
ATOM 802 C C . ALA A 1 100 ? 9.397 3.004 -9.987 1.00 85.06 100 ALA A C 1
ATOM 804 O O . ALA A 1 100 ? 8.862 2.816 -8.892 1.00 85.06 100 ALA A O 1
ATOM 805 N N . ASP A 1 101 ? 10.230 4.026 -10.201 1.00 85.06 101 ASP A N 1
ATOM 806 C CA . ASP A 1 101 ? 10.610 4.985 -9.161 1.00 85.06 101 ASP A CA 1
ATOM 807 C C . ASP A 1 101 ? 9.428 5.799 -8.650 1.00 85.06 101 ASP A C 1
ATOM 809 O O . ASP A 1 101 ? 9.232 5.922 -7.434 1.00 85.06 101 ASP A O 1
ATOM 813 N N . LYS A 1 102 ? 8.579 6.268 -9.565 1.00 89.31 102 LYS A N 1
ATOM 814 C CA . LYS A 1 102 ? 7.339 6.947 -9.198 1.00 89.31 102 LYS A CA 1
ATOM 815 C C . LYS A 1 102 ? 6.433 6.042 -8.359 1.00 89.31 102 LYS A C 1
ATOM 817 O O . LYS A 1 102 ? 5.927 6.477 -7.327 1.00 89.31 102 LYS A O 1
ATOM 822 N N . LYS A 1 103 ? 6.268 4.769 -8.740 1.00 85.69 103 LYS A N 1
ATOM 823 C CA . LYS A 1 103 ? 5.440 3.834 -7.961 1.00 85.69 103 LYS A CA 1
ATOM 824 C C . LYS A 1 103 ? 6.010 3.494 -6.595 1.00 85.69 103 LYS A C 1
ATOM 826 O O . LYS A 1 103 ? 5.244 3.419 -5.637 1.00 85.69 103 LYS A O 1
ATOM 831 N N . VAL A 1 104 ? 7.325 3.344 -6.467 1.00 85.25 104 VAL A N 1
ATOM 832 C CA . VAL A 1 104 ? 7.951 3.146 -5.153 1.00 85.25 104 VAL A CA 1
ATOM 833 C C . VAL A 1 104 ? 7.741 4.369 -4.254 1.00 85.25 104 VAL A C 1
ATOM 835 O O . VAL A 1 104 ? 7.499 4.194 -3.060 1.00 85.25 104 VAL A O 1
ATOM 838 N N . ALA A 1 105 ? 7.812 5.588 -4.798 1.00 85.38 105 ALA A N 1
ATOM 839 C CA . ALA A 1 105 ? 7.543 6.810 -4.040 1.00 85.38 105 ALA A CA 1
ATOM 840 C C . ALA A 1 105 ? 6.085 6.873 -3.553 1.00 85.38 105 ALA A C 1
ATOM 842 O O . ALA A 1 105 ? 5.857 7.003 -2.352 1.00 85.38 105 ALA A O 1
ATOM 843 N N . GLU A 1 106 ? 5.114 6.662 -4.446 1.00 86.31 106 GLU A N 1
ATOM 844 C CA . GLU A 1 106 ? 3.684 6.646 -4.098 1.00 86.31 106 GLU A CA 1
ATOM 845 C C . GLU A 1 106 ? 3.362 5.588 -3.025 1.00 86.31 106 GLU A C 1
ATOM 847 O O . GLU A 1 106 ? 2.641 5.855 -2.066 1.00 86.31 106 GLU A O 1
ATOM 852 N N . MET A 1 107 ? 3.929 4.380 -3.133 1.00 82.19 107 MET A N 1
ATOM 853 C CA . MET A 1 107 ? 3.702 3.329 -2.133 1.00 82.19 107 MET A CA 1
ATOM 854 C C . MET A 1 107 ? 4.326 3.653 -0.772 1.00 82.19 107 MET A C 1
ATOM 856 O O . MET A 1 107 ? 3.775 3.264 0.259 1.00 82.19 107 MET A O 1
ATOM 860 N N . LYS A 1 108 ? 5.458 4.364 -0.741 1.00 82.19 108 LYS A N 1
ATOM 861 C CA . LYS A 1 108 ? 6.051 4.839 0.516 1.00 82.19 108 LYS A CA 1
ATOM 862 C C . LYS A 1 108 ? 5.175 5.891 1.191 1.00 82.19 108 LYS A C 1
ATOM 864 O O . LYS A 1 108 ? 5.035 5.831 2.409 1.00 82.19 108 LYS A O 1
ATOM 869 N N . GLU A 1 109 ? 4.577 6.803 0.425 1.00 83.88 109 GLU A N 1
ATOM 870 C CA . GLU A 1 109 ? 3.644 7.800 0.966 1.00 83.88 109 GLU A CA 1
ATOM 871 C C . GLU A 1 109 ? 2.437 7.127 1.627 1.00 83.88 109 GLU A C 1
ATOM 873 O O . GLU A 1 109 ? 2.100 7.456 2.764 1.00 83.88 109 GLU A O 1
ATOM 878 N N . VAL A 1 110 ? 1.860 6.108 0.978 1.00 76.88 110 VAL A N 1
ATOM 879 C CA . VAL A 1 110 ? 0.751 5.317 1.542 1.00 76.88 110 VAL A CA 1
ATOM 880 C C . VAL A 1 110 ? 1.130 4.686 2.886 1.00 76.88 110 VAL A C 1
ATOM 882 O O . VAL A 1 110 ? 0.383 4.822 3.851 1.00 76.88 110 VAL A O 1
ATOM 885 N N . ILE A 1 111 ? 2.307 4.055 2.985 1.00 72.31 111 ILE A N 1
ATOM 886 C CA . ILE A 1 111 ? 2.776 3.461 4.250 1.00 72.31 111 ILE A CA 1
ATOM 887 C C . ILE A 1 111 ? 3.010 4.537 5.317 1.00 72.31 111 ILE A C 1
ATOM 889 O O . ILE A 1 111 ? 2.638 4.339 6.472 1.00 72.31 111 ILE A O 1
ATOM 893 N N . SER A 1 112 ? 3.601 5.678 4.953 1.00 72.81 112 SER A N 1
ATOM 894 C CA . SER A 1 112 ? 3.829 6.772 5.906 1.00 72.81 112 SER A CA 1
ATOM 895 C C . SER A 1 112 ? 2.523 7.371 6.437 1.00 72.81 112 SER A C 1
ATOM 897 O O . SER A 1 112 ? 2.446 7.708 7.615 1.00 72.81 112 SER A O 1
ATOM 899 N N . GLY A 1 113 ? 1.474 7.422 5.608 1.00 66.06 113 GLY A N 1
ATOM 900 C CA . GLY A 1 113 ? 0.137 7.842 6.028 1.00 66.06 113 GLY A CA 1
ATOM 901 C C . GLY A 1 113 ? -0.515 6.863 7.007 1.00 66.06 113 GLY A C 1
ATOM 902 O O . GLY A 1 113 ? -1.219 7.291 7.915 1.00 66.06 113 GLY A O 1
ATOM 903 N N . TRP A 1 114 ? -0.239 5.560 6.887 1.00 65.00 114 TRP A N 1
ATOM 904 C CA . TRP A 1 114 ? -0.729 4.557 7.843 1.00 65.00 114 TRP A CA 1
ATOM 905 C C . TRP A 1 114 ? -0.052 4.652 9.211 1.00 65.00 114 TRP A C 1
ATOM 907 O O . TRP A 1 114 ? -0.689 4.386 10.223 1.00 65.00 114 TRP A O 1
ATOM 917 N N . GLN A 1 115 ? 1.216 5.068 9.258 1.00 54.31 115 GLN A N 1
ATOM 918 C CA . GLN A 1 115 ? 1.952 5.261 10.514 1.00 5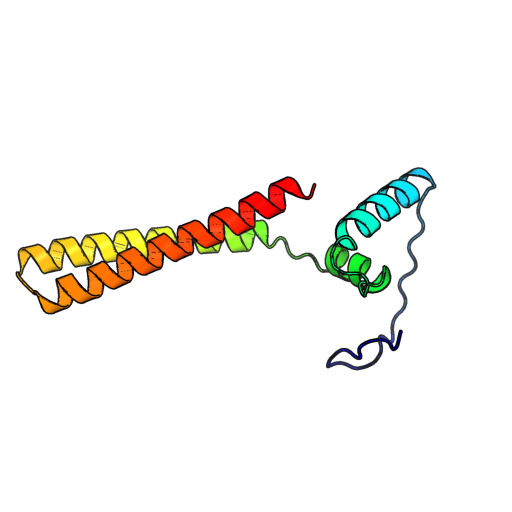4.31 115 GLN A CA 1
ATOM 919 C C . GLN A 1 115 ? 1.522 6.515 11.293 1.00 54.31 115 GLN A C 1
ATOM 921 O O . GLN A 1 115 ? 1.901 6.652 12.447 1.00 54.31 115 GLN A O 1
ATOM 926 N N . GLN A 1 116 ? 0.757 7.424 10.678 1.00 47.31 116 GLN A N 1
ATOM 927 C CA . GLN A 1 116 ? 0.247 8.650 11.310 1.00 47.31 116 GLN A CA 1
ATOM 928 C C . GLN A 1 116 ? -1.205 8.525 11.811 1.00 47.31 116 GLN A C 1
ATOM 930 O O . GLN A 1 116 ? -1.735 9.482 12.370 1.00 47.31 116 GLN A O 1
ATOM 935 N N . GLN A 1 117 ? -1.865 7.385 11.575 1.00 44.09 117 GLN A N 1
ATOM 936 C CA . GLN A 1 117 ? -3.269 7.139 11.945 1.00 44.09 117 GLN A CA 1
ATOM 937 C C . GLN A 1 117 ? -3.444 6.289 13.219 1.00 44.09 117 GLN A C 1
ATOM 939 O O . GLN A 1 117 ? -4.578 5.982 13.585 1.00 44.09 117 GLN A O 1
ATOM 944 N N . PHE A 1 118 ? -2.345 5.946 13.892 1.00 38.56 118 PHE A N 1
ATOM 945 C CA . PHE A 1 118 ? -2.285 5.270 15.193 1.00 38.56 118 PHE A CA 1
ATOM 946 C C . PHE A 1 118 ? -1.334 6.032 16.117 1.00 38.56 118 PHE A C 1
ATOM 948 O O . PHE A 1 118 ? -1.496 5.896 17.348 1.00 38.56 118 PHE A O 1
#

Mean predicted aligned error: 12.66 Å

Secondary structure (DSSP, 8-state):
-PPPPBTTBS----------HHHHHHHHHHHHHHHTT-TT--HHHHHHHHHT---HHHHHHHHHHHHHHHHHHHHHHHHHHHHTT-HHHHHHHHHHHHHHHHHHHHHHHHHHHHTT--

Solvent-accessible surface area (backbone atoms only — not comparable to full-atom values): 7136 Å² total; per-residue (Å²): 135,84,81,82,72,48,100,88,46,76,88,89,78,86,83,89,81,90,69,55,72,69,57,46,54,55,50,50,51,56,48,53,61,66,30,63,97,34,90,83,68,48,70,75,57,52,55,46,51,63,75,65,54,65,70,51,65,60,56,51,53,49,50,51,51,53,52,51,50,52,46,53,51,43,51,52,52,33,54,51,25,58,76,70,67,39,64,68,56,34,54,54,37,50,54,51,45,53,53,51,52,53,51,53,51,54,54,48,52,55,53,54,55,58,70,72,76,116

Foldseek 3Di:
DDDDADPVGDDDDDDDDDDDPVRVVVLVVLVVLVCVVPVPDDSVNVVVCVVPPDVVVVVLVVVLVVLVVVLVVLVVQLVVCVVVVVPVSVVVSVVVNVVSVVVSVVSVVVVVVVVVSD